Protein AF-A0A2N3CIZ1-F1 (afdb_monomer)

Radius of gyration: 14.62 Å; Cα contacts (8 Å, |Δi|>4): 129; chains: 1; bounding box: 39×27×37 Å

Structure (mmCIF, N/CA/C/O backbone):
data_AF-A0A2N3CIZ1-F1
#
_entry.id   AF-A0A2N3CIZ1-F1
#
loop_
_atom_site.group_PDB
_atom_site.id
_atom_site.type_symbol
_atom_site.label_atom_id
_atom_site.label_alt_id
_atom_site.label_comp_id
_atom_site.label_asym_id
_atom_site.label_entity_id
_atom_site.label_seq_id
_atom_site.pdbx_PDB_ins_code
_atom_site.Cartn_x
_atom_site.Cartn_y
_atom_site.Cartn_z
_atom_site.occupancy
_atom_site.B_iso_or_equiv
_atom_site.auth_seq_id
_atom_site.auth_comp_id
_atom_site.auth_asym_id
_atom_site.auth_atom_id
_atom_site.pdbx_PDB_model_num
ATOM 1 N N . MET A 1 1 ? 20.074 -7.622 -25.909 1.00 39.66 1 MET A N 1
ATOM 2 C CA . MET A 1 1 ? 20.316 -7.238 -24.504 1.00 39.66 1 MET A CA 1
ATOM 3 C C . MET A 1 1 ? 19.780 -5.828 -24.346 1.00 39.66 1 MET A C 1
ATOM 5 O O . MET A 1 1 ? 20.371 -4.921 -24.916 1.00 39.66 1 MET A O 1
ATOM 9 N N . ASN A 1 2 ? 18.620 -5.658 -23.712 1.00 44.78 2 ASN A N 1
ATOM 10 C CA . ASN A 1 2 ? 18.063 -4.326 -23.471 1.00 44.78 2 ASN A CA 1
ATOM 11 C C . ASN A 1 2 ? 18.800 -3.725 -22.266 1.00 44.78 2 ASN A C 1
ATOM 13 O O . ASN A 1 2 ? 18.952 -4.405 -21.254 1.00 44.78 2 ASN A O 1
ATOM 17 N N . GLY A 1 3 ? 19.341 -2.511 -22.418 1.00 47.66 3 GLY A N 1
ATOM 18 C CA . GLY A 1 3 ? 20.001 -1.772 -21.333 1.00 47.66 3 GLY A CA 1
ATOM 19 C C . GLY A 1 3 ? 19.027 -1.424 -20.198 1.00 47.66 3 GLY A C 1
ATOM 20 O O . GLY A 1 3 ? 17.836 -1.709 -20.331 1.00 47.66 3 GLY A O 1
ATOM 21 N N . PRO A 1 4 ? 19.498 -0.820 -19.090 1.00 53.72 4 PRO A N 1
ATOM 22 C CA . PRO A 1 4 ? 18.628 -0.496 -17.962 1.00 53.72 4 PRO A CA 1
ATOM 23 C C . PRO A 1 4 ? 17.479 0.397 -18.446 1.00 53.72 4 PRO A C 1
ATOM 25 O O . PRO A 1 4 ? 17.714 1.492 -18.961 1.00 53.72 4 PRO A O 1
ATOM 28 N N . SER A 1 5 ? 16.246 -0.103 -18.336 1.00 59.69 5 SER A N 1
ATOM 29 C CA . SER A 1 5 ? 15.046 0.672 -18.644 1.00 59.69 5 SER A CA 1
ATOM 30 C C . SER A 1 5 ? 14.991 1.856 -17.685 1.00 59.69 5 SER A C 1
ATOM 32 O O . SER A 1 5 ? 15.023 1.687 -16.470 1.00 59.69 5 SER A O 1
ATOM 34 N N . THR A 1 6 ? 14.967 3.070 -18.224 1.00 71.62 6 THR A N 1
ATOM 35 C CA . THR A 1 6 ? 14.807 4.306 -17.444 1.00 71.62 6 THR A CA 1
ATOM 36 C C . THR A 1 6 ? 13.343 4.612 -17.134 1.00 71.62 6 THR A C 1
ATOM 38 O O . THR A 1 6 ? 13.062 5.532 -16.363 1.00 71.62 6 THR A O 1
ATOM 41 N N . ALA A 1 7 ? 12.416 3.875 -17.751 1.00 83.00 7 ALA A N 1
ATOM 42 C CA . ALA A 1 7 ? 10.991 4.006 -17.514 1.00 83.00 7 ALA A CA 1
ATOM 43 C C . ALA A 1 7 ? 10.594 3.196 -16.268 1.00 83.00 7 ALA A C 1
ATOM 45 O O . ALA A 1 7 ? 11.071 2.070 -16.124 1.00 83.00 7 ALA A O 1
ATOM 46 N N . PRO A 1 8 ? 9.748 3.752 -15.383 1.00 88.50 8 PRO A N 1
ATOM 47 C CA . PRO A 1 8 ? 9.205 3.006 -14.255 1.00 88.50 8 PRO A CA 1
ATOM 48 C C . PRO A 1 8 ? 8.335 1.839 -14.738 1.00 88.50 8 PRO A C 1
ATOM 50 O O . PRO A 1 8 ? 7.609 1.966 -15.728 1.00 88.50 8 PRO A O 1
ATOM 53 N N . ASP A 1 9 ? 8.386 0.736 -13.998 1.00 94.94 9 ASP A N 1
ATOM 54 C CA . ASP A 1 9 ? 7.479 -0.399 -14.139 1.00 94.94 9 ASP A CA 1
ATOM 55 C C . ASP A 1 9 ? 6.245 -0.202 -13.252 1.00 94.94 9 ASP A C 1
ATOM 57 O O . ASP A 1 9 ? 6.224 0.647 -12.361 1.00 94.94 9 ASP A O 1
ATOM 61 N N . VAL A 1 10 ? 5.191 -0.980 -13.501 1.00 96.88 10 VAL A N 1
ATOM 62 C CA . VAL A 1 10 ? 3.971 -0.966 -12.681 1.00 96.88 10 VAL A CA 1
ATOM 63 C C . VAL A 1 10 ? 3.978 -2.186 -11.778 1.00 96.88 10 VAL A C 1
ATOM 65 O O . VAL A 1 10 ? 3.832 -3.302 -12.271 1.00 96.88 10 VAL A O 1
ATOM 68 N N . TYR A 1 11 ? 4.114 -1.968 -10.477 1.00 97.12 11 TYR A N 1
ATOM 69 C CA . TYR A 1 11 ? 4.080 -2.996 -9.444 1.00 97.12 11 TYR A CA 1
ATOM 70 C C . TYR A 1 11 ? 2.657 -3.229 -8.955 1.00 97.12 11 TYR A C 1
ATOM 72 O O . TYR A 1 11 ? 1.868 -2.287 -8.842 1.00 97.12 11 TYR A O 1
ATOM 80 N N . VAL A 1 12 ? 2.338 -4.485 -8.658 1.00 97.00 12 VAL A N 1
ATOM 81 C CA .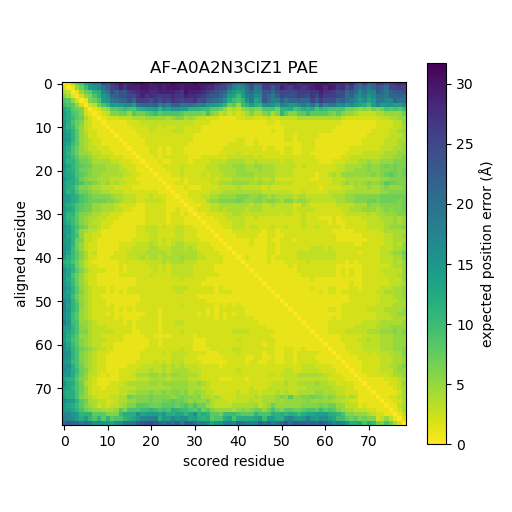 VAL A 1 12 ? 1.061 -4.890 -8.073 1.00 97.00 12 VAL A CA 1
ATOM 82 C C . VAL A 1 12 ? 1.276 -5.120 -6.585 1.00 97.00 12 VAL A C 1
ATOM 84 O O . VAL A 1 12 ? 2.027 -6.008 -6.192 1.00 97.00 12 VAL A O 1
ATOM 87 N N . LEU A 1 13 ? 0.639 -4.296 -5.758 1.00 98.19 13 LEU A N 1
ATOM 88 C CA . LEU A 1 13 ? 0.814 -4.291 -4.310 1.00 98.19 13 LEU A CA 1
ATOM 89 C C . LEU A 1 13 ? -0.513 -4.598 -3.623 1.00 98.19 13 LEU A C 1
ATOM 91 O O . LEU A 1 13 ? -1.495 -3.886 -3.832 1.00 98.19 13 LEU A O 1
ATOM 95 N N . LEU A 1 14 ? -0.549 -5.619 -2.775 1.00 98.12 14 LEU A N 1
ATOM 96 C CA . LEU A 1 14 ? -1.659 -5.845 -1.861 1.00 98.12 14 LEU A CA 1
ATOM 97 C C . LEU A 1 14 ? -1.393 -5.071 -0.570 1.00 98.12 14 LEU A C 1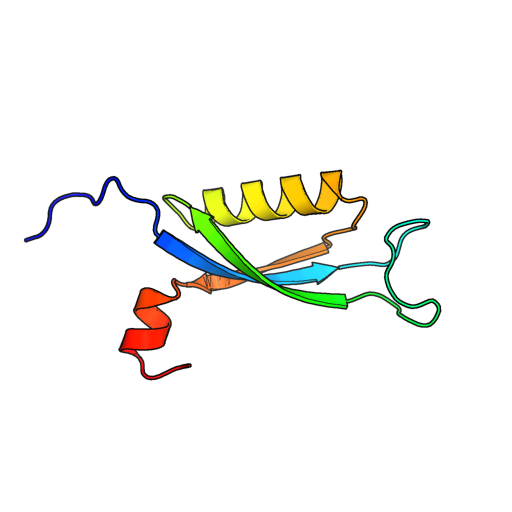
ATOM 99 O O . LEU A 1 14 ? -0.486 -5.384 0.194 1.00 98.12 14 LEU A O 1
ATOM 103 N N . VAL A 1 15 ? -2.195 -4.042 -0.324 1.00 98.50 15 VAL A N 1
ATOM 104 C CA . VAL A 1 15 ? -2.092 -3.195 0.860 1.00 98.50 15 VAL A CA 1
ATOM 105 C C . VAL A 1 15 ? -3.201 -3.543 1.839 1.00 98.50 15 VAL A C 1
ATOM 107 O O . VAL A 1 15 ? -4.388 -3.400 1.537 1.00 98.50 15 VAL A O 1
ATOM 110 N N . THR A 1 16 ? -2.816 -3.930 3.049 1.00 98.50 16 THR A N 1
ATOM 111 C CA . THR A 1 16 ? -3.751 -4.094 4.162 1.00 98.50 16 THR A CA 1
ATOM 112 C C . THR A 1 16 ? -3.906 -2.768 4.897 1.00 98.50 16 THR A C 1
ATOM 114 O O . THR A 1 16 ? -2.930 -2.173 5.354 1.00 98.50 16 THR A O 1
ATOM 117 N N . LEU A 1 17 ? -5.145 -2.305 5.040 1.00 98.31 17 LEU A N 1
ATOM 118 C CA . LEU A 1 17 ? -5.517 -1.092 5.758 1.00 98.31 17 LEU A CA 1
ATOM 119 C C . LEU A 1 17 ? -6.196 -1.419 7.089 1.00 98.31 17 LEU A C 1
ATOM 121 O O . LEU A 1 17 ? -7.097 -2.255 7.154 1.00 98.31 17 LEU A O 1
ATOM 125 N N . GLY A 1 18 ? -5.828 -0.688 8.136 1.00 97.75 18 GLY A N 1
ATOM 126 C CA . GLY A 1 18 ? -6.544 -0.647 9.408 1.00 97.75 18 GLY A CA 1
ATOM 127 C C . GLY A 1 18 ? -7.670 0.388 9.407 1.00 97.75 18 GLY A C 1
ATOM 128 O O . GLY A 1 18 ? -7.744 1.241 8.521 1.00 97.75 18 GLY A O 1
ATOM 129 N N . ARG A 1 19 ? -8.538 0.351 10.428 1.00 97.50 19 ARG A N 1
ATOM 130 C CA . ARG A 1 19 ? -9.477 1.458 10.695 1.00 97.50 19 ARG A CA 1
ATOM 131 C C . ARG A 1 19 ? -8.824 2.580 11.466 1.00 97.50 19 ARG A C 1
ATOM 133 O O . ARG A 1 19 ? -8.067 2.353 12.408 1.00 97.50 19 ARG A O 1
ATOM 140 N N . ARG A 1 20 ? -9.246 3.792 11.140 1.00 95.12 20 ARG A N 1
ATOM 141 C CA . ARG A 1 20 ? -9.025 5.004 11.914 1.00 95.12 20 ARG A CA 1
ATOM 142 C C . ARG A 1 20 ? -10.190 5.981 11.716 1.00 95.12 20 ARG A C 1
ATOM 144 O O . ARG A 1 20 ? -10.928 5.891 10.741 1.00 95.12 20 ARG A O 1
ATOM 151 N N . PRO A 1 21 ? -10.378 6.952 12.619 1.00 95.00 21 PRO A N 1
ATOM 152 C CA . PRO A 1 21 ? -11.363 8.004 12.399 1.00 95.00 21 PRO A CA 1
ATOM 153 C C . PRO A 1 21 ? -11.085 8.778 11.101 1.00 95.00 21 PRO A C 1
ATOM 155 O O . PRO A 1 21 ? -9.957 9.223 10.881 1.00 95.00 21 PRO A O 1
ATOM 158 N N . GLY A 1 22 ? -12.123 8.961 10.279 1.00 93.75 22 GLY A N 1
ATOM 159 C CA . GLY A 1 22 ? -12.090 9.836 9.100 1.00 93.75 22 GLY A CA 1
ATOM 160 C C . GLY A 1 22 ? -11.402 9.281 7.846 1.00 93.75 22 GLY A C 1
ATOM 161 O O . GLY A 1 22 ? -11.132 10.045 6.931 1.00 93.75 22 GLY A O 1
ATOM 162 N N . ASP A 1 23 ? -11.132 7.983 7.777 1.00 95.56 23 ASP A N 1
ATOM 163 C CA . ASP A 1 23 ? -10.495 7.319 6.622 1.00 95.56 23 ASP A CA 1
ATOM 164 C C . ASP A 1 23 ? -11.475 6.872 5.513 1.00 95.56 23 ASP A C 1
ATOM 166 O O . ASP A 1 23 ? -11.074 6.259 4.529 1.00 95.56 23 ASP A O 1
ATOM 170 N N . GLY A 1 24 ? -12.773 7.130 5.673 1.00 95.12 24 GLY A N 1
ATOM 171 C CA . GLY A 1 24 ? -13.774 6.930 4.625 1.00 95.12 24 GLY A CA 1
ATOM 172 C C . GLY A 1 24 ? -14.131 5.482 4.260 1.00 95.12 24 GLY A C 1
ATOM 173 O O . GLY A 1 24 ? -14.930 5.308 3.342 1.00 95.12 24 GLY A O 1
ATOM 174 N N . LEU A 1 25 ? -13.618 4.443 4.942 1.00 96.38 25 LEU A N 1
ATOM 175 C CA . LEU A 1 25 ? -14.141 3.080 4.710 1.00 96.38 25 LEU A CA 1
ATOM 176 C C . LEU A 1 25 ? -15.540 2.914 5.350 1.00 96.38 25 LEU A C 1
ATOM 178 O O . LEU A 1 25 ? -15.899 3.684 6.249 1.00 96.38 25 LEU A O 1
ATOM 182 N N . PRO A 1 26 ? -16.337 1.912 4.917 1.00 95.88 26 PRO A N 1
ATOM 183 C CA . PRO A 1 26 ? -17.682 1.673 5.442 1.00 95.88 26 PRO A CA 1
ATOM 184 C C . PRO A 1 26 ? -17.719 1.562 6.972 1.00 95.88 26 PRO A C 1
ATOM 186 O O . PRO A 1 26 ? -16.800 1.015 7.578 1.00 95.88 26 PRO A O 1
ATOM 189 N N . GLU A 1 27 ? -18.807 2.029 7.596 1.00 94.00 27 GLU A N 1
ATOM 190 C CA . GLU A 1 27 ? -18.913 2.142 9.064 1.00 94.00 27 GLU A CA 1
ATOM 191 C C . GLU A 1 27 ? -18.630 0.834 9.812 1.00 94.00 27 GLU A C 1
ATOM 193 O O . GLU A 1 27 ? -18.002 0.842 10.867 1.00 94.00 27 GLU A O 1
ATOM 198 N N . VAL A 1 28 ? -19.064 -0.296 9.254 1.00 95.44 28 VAL A N 1
ATOM 199 C CA . VAL A 1 28 ? -18.919 -1.625 9.868 1.00 95.44 28 VAL A CA 1
ATOM 200 C C . VAL A 1 28 ? -17.605 -2.326 9.510 1.00 95.44 28 VAL A C 1
ATOM 202 O O . VAL A 1 28 ? -17.366 -3.446 9.958 1.00 95.44 28 VAL A O 1
ATOM 205 N N . ALA A 1 29 ? -16.759 -1.710 8.683 1.00 96.94 29 ALA A N 1
ATOM 206 C CA . ALA A 1 29 ? -15.496 -2.308 8.280 1.00 96.94 29 ALA A CA 1
ATOM 207 C C . ALA A 1 29 ? -14.488 -2.272 9.439 1.00 96.94 29 ALA A C 1
ATOM 209 O O . ALA A 1 29 ? -14.359 -1.264 10.131 1.00 96.94 29 ALA A O 1
ATOM 210 N N . SER A 1 30 ? -13.720 -3.351 9.608 1.00 95.94 30 SER A N 1
ATOM 211 C CA . SER A 1 30 ? -12.564 -3.425 10.520 1.00 95.94 30 SER A CA 1
ATOM 212 C C . SER A 1 30 ? -11.232 -3.097 9.834 1.00 95.94 30 SER A C 1
ATOM 214 O O . SER A 1 30 ? -10.185 -3.080 10.478 1.00 95.94 30 SER A O 1
ATOM 216 N N . GLY A 1 31 ? -11.271 -2.798 8.539 1.00 96.75 31 GLY A N 1
ATOM 217 C CA . GLY A 1 31 ? -10.127 -2.479 7.700 1.00 96.75 31 GLY A CA 1
ATOM 218 C C . GLY A 1 31 ? -10.505 -2.646 6.234 1.00 96.75 31 GLY A C 1
ATOM 219 O O . GLY A 1 31 ? -11.689 -2.740 5.904 1.00 96.75 31 GLY A O 1
ATOM 220 N N . ALA A 1 32 ? -9.506 -2.717 5.366 1.00 97.69 32 ALA A N 1
ATOM 221 C CA . ALA A 1 32 ? -9.682 -3.121 3.976 1.00 97.69 32 ALA A CA 1
ATOM 222 C C . ALA A 1 32 ? -8.426 -3.822 3.463 1.00 97.69 32 ALA A C 1
ATOM 224 O O . ALA A 1 32 ? -7.335 -3.610 3.981 1.00 97.69 32 ALA A O 1
ATOM 225 N N . ALA A 1 33 ? -8.590 -4.619 2.416 1.00 97.56 33 ALA A N 1
ATOM 226 C CA . ALA A 1 33 ? -7.498 -5.011 1.543 1.00 97.56 33 ALA A CA 1
ATOM 227 C C . ALA A 1 33 ? -7.656 -4.230 0.234 1.00 97.56 33 ALA A C 1
ATOM 229 O O . ALA A 1 33 ? -8.759 -4.161 -0.312 1.00 97.56 33 ALA A O 1
ATOM 230 N N . MET A 1 34 ? -6.579 -3.614 -0.245 1.00 96.38 34 MET A N 1
ATOM 231 C CA . MET A 1 34 ? -6.553 -2.857 -1.492 1.00 96.38 34 MET A CA 1
ATOM 232 C C . MET A 1 34 ? -5.479 -3.413 -2.410 1.00 96.38 34 MET A C 1
ATOM 234 O O . MET A 1 34 ? -4.325 -3.516 -2.014 1.00 96.38 34 MET A O 1
ATOM 238 N N . LEU A 1 35 ? -5.851 -3.723 -3.648 1.00 96.94 35 LEU A N 1
ATOM 239 C CA . LEU A 1 35 ? -4.884 -4.019 -4.695 1.00 96.94 35 LEU A CA 1
ATOM 240 C C . LEU A 1 35 ? -4.507 -2.706 -5.392 1.00 96.94 35 LEU A C 1
ATOM 242 O O . LEU A 1 35 ? -5.360 -2.036 -5.977 1.00 96.94 35 LEU A O 1
ATOM 246 N N . CYS A 1 36 ? -3.240 -2.323 -5.298 1.00 97.06 36 CYS A N 1
ATOM 247 C CA . CYS A 1 36 ? -2.695 -1.080 -5.824 1.00 97.06 36 CYS A CA 1
ATOM 248 C C . CYS A 1 36 ? -1.736 -1.369 -6.980 1.00 97.06 36 CYS A C 1
ATOM 250 O O . CYS A 1 36 ? -0.737 -2.061 -6.808 1.00 97.06 36 CYS A O 1
ATOM 252 N N . TYR A 1 37 ? -2.013 -0.778 -8.140 1.00 96.62 37 TYR A N 1
ATOM 253 C CA . TYR A 1 37 ? -1.094 -0.749 -9.274 1.00 96.62 37 TYR A CA 1
ATOM 254 C C . TYR A 1 37 ? -0.283 0.541 -9.206 1.00 96.62 37 TYR A C 1
ATOM 256 O O . TYR A 1 37 ? -0.831 1.623 -9.427 1.00 96.62 37 TYR A O 1
ATOM 264 N N . THR A 1 38 ? 1.003 0.438 -8.882 1.00 97.12 38 THR A N 1
ATOM 265 C CA . THR A 1 38 ? 1.839 1.605 -8.575 1.00 97.12 38 THR A CA 1
ATOM 266 C C . THR A 1 38 ? 3.067 1.641 -9.466 1.00 97.12 38 THR A C 1
ATOM 268 O O . THR A 1 38 ? 3.803 0.664 -9.563 1.00 97.12 38 THR A O 1
ATOM 271 N N . ALA A 1 39 ? 3.297 2.780 -10.115 1.00 96.50 39 ALA A N 1
ATOM 272 C CA . ALA A 1 39 ? 4.509 2.991 -10.892 1.00 96.50 39 ALA A CA 1
ATOM 273 C C . ALA A 1 39 ? 5.722 3.192 -9.964 1.00 96.50 39 ALA A C 1
ATOM 275 O O . ALA A 1 39 ? 5.641 3.963 -9.010 1.00 96.50 39 ALA A O 1
ATOM 276 N N . GLY A 1 40 ? 6.846 2.546 -10.266 1.00 95.75 40 GLY A N 1
ATOM 277 C CA . GLY A 1 40 ? 8.113 2.715 -9.550 1.00 95.75 40 GLY A CA 1
ATOM 278 C C . GLY A 1 40 ? 9.290 2.210 -10.379 1.00 95.75 40 GLY A C 1
ATOM 279 O O . GLY A 1 40 ? 9.113 1.400 -11.287 1.00 95.75 40 GLY A O 1
ATOM 280 N N . ARG A 1 41 ? 10.506 2.695 -10.118 1.00 95.25 41 ARG A N 1
ATOM 281 C CA . ARG A 1 41 ? 11.723 2.148 -10.748 1.00 95.25 41 ARG A CA 1
ATOM 282 C C . ARG A 1 41 ? 12.129 0.821 -10.125 1.00 95.25 41 ARG A C 1
ATOM 284 O O . ARG A 1 41 ? 12.709 -0.021 -10.799 1.00 95.25 41 ARG A O 1
ATOM 291 N N . ASP A 1 42 ? 11.820 0.655 -8.848 1.00 95.50 42 ASP A N 1
ATOM 292 C CA . ASP A 1 42 ? 11.947 -0.585 -8.102 1.00 95.50 42 ASP A CA 1
ATOM 293 C C . ASP A 1 42 ? 10.737 -0.768 -7.173 1.00 95.50 42 ASP A C 1
ATOM 295 O O . ASP A 1 42 ? 9.992 0.178 -6.893 1.00 95.50 42 ASP A O 1
ATOM 299 N N . GLU A 1 43 ? 10.518 -1.999 -6.711 1.00 95.94 43 GLU A N 1
ATOM 300 C CA . GLU A 1 43 ? 9.411 -2.314 -5.803 1.00 95.94 43 GLU A CA 1
ATOM 301 C C . GLU A 1 43 ? 9.464 -1.485 -4.504 1.00 95.94 43 GLU A C 1
ATOM 303 O O . GLU A 1 43 ? 8.435 -0.927 -4.118 1.00 95.94 43 GLU A O 1
ATOM 308 N N . PRO A 1 44 ? 10.627 -1.299 -3.839 1.00 97.56 44 PRO A N 1
ATOM 309 C CA . PRO A 1 44 ? 10.705 -0.442 -2.659 1.00 97.56 44 PRO A CA 1
ATOM 310 C C . PRO A 1 44 ? 10.256 1.006 -2.894 1.00 97.56 44 PRO A C 1
ATOM 312 O O . PRO A 1 44 ? 9.682 1.613 -1.989 1.00 97.56 44 PRO A O 1
ATOM 315 N N . G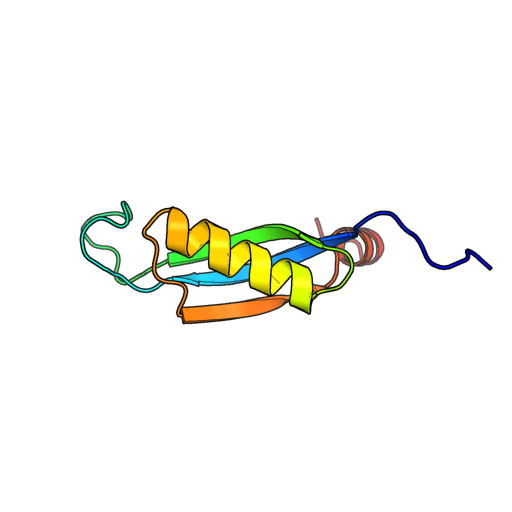LU A 1 45 ? 10.541 1.594 -4.059 1.00 97.12 45 GLU A N 1
ATOM 316 C CA . GLU A 1 45 ? 10.028 2.912 -4.447 1.00 97.12 45 GLU A CA 1
ATOM 317 C C . GLU A 1 45 ? 8.511 2.892 -4.574 1.00 97.12 45 GLU A C 1
ATOM 319 O O . GLU A 1 45 ? 7.855 3.702 -3.919 1.00 97.12 45 GLU A O 1
ATOM 324 N N . ALA A 1 46 ? 7.956 1.934 -5.320 1.00 97.75 46 ALA A N 1
ATOM 325 C CA . ALA A 1 46 ? 6.511 1.790 -5.459 1.00 97.75 46 ALA A CA 1
ATOM 326 C C . ALA A 1 46 ? 5.828 1.672 -4.084 1.00 97.75 46 ALA A C 1
ATOM 328 O O . ALA A 1 46 ? 4.889 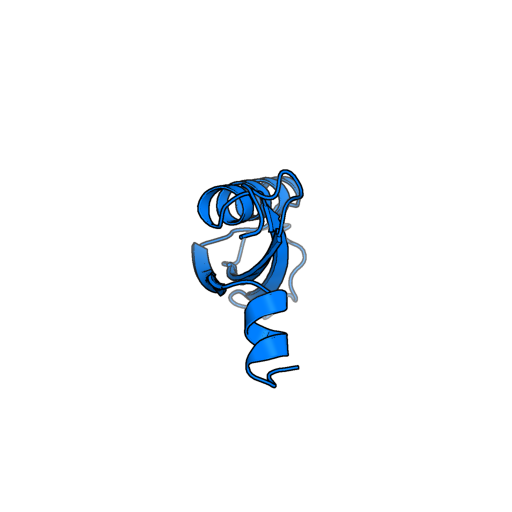2.409 -3.801 1.00 97.75 46 ALA A O 1
ATOM 329 N N . VAL A 1 47 ? 6.358 0.838 -3.182 1.00 98.19 47 VAL A N 1
ATOM 330 C CA . VAL A 1 47 ? 5.846 0.683 -1.810 1.00 98.19 47 VAL A CA 1
ATOM 331 C C . VAL A 1 47 ? 5.885 2.002 -1.032 1.00 98.19 47 VAL A C 1
ATOM 333 O O . VAL A 1 47 ? 4.895 2.366 -0.392 1.00 98.19 47 VAL A O 1
ATOM 336 N N . ARG A 1 48 ? 7.007 2.736 -1.070 1.00 98.00 48 ARG A N 1
ATOM 337 C CA . ARG A 1 48 ? 7.134 4.023 -0.360 1.00 98.00 48 ARG A CA 1
ATOM 338 C C . ARG A 1 48 ? 6.117 5.043 -0.859 1.00 98.00 48 ARG A C 1
ATOM 340 O O . ARG A 1 48 ? 5.454 5.668 -0.030 1.00 98.00 48 ARG A O 1
ATOM 347 N N . GLU A 1 49 ? 5.976 5.180 -2.174 1.00 97.94 49 GLU A N 1
ATOM 348 C CA . GLU A 1 49 ? 5.038 6.124 -2.787 1.00 97.94 49 GLU A CA 1
ATOM 349 C C . GLU A 1 49 ? 3.582 5.738 -2.489 1.00 97.94 49 GLU A C 1
ATOM 351 O O . GLU A 1 49 ? 2.792 6.588 -2.074 1.00 97.94 49 GLU A O 1
ATOM 356 N N . THR A 1 50 ? 3.226 4.448 -2.574 1.00 98.38 50 THR A N 1
ATOM 357 C CA . THR A 1 50 ? 1.892 3.964 -2.182 1.00 98.38 50 THR A CA 1
ATOM 358 C C . THR A 1 50 ? 1.582 4.307 -0.728 1.00 98.38 50 THR A C 1
ATOM 360 O O . THR A 1 50 ? 0.527 4.867 -0.430 1.00 98.38 50 THR A O 1
ATOM 363 N N . VAL A 1 51 ? 2.499 4.013 0.199 1.00 98.25 51 VAL A N 1
ATOM 364 C CA . VAL A 1 51 ? 2.297 4.304 1.625 1.00 98.25 51 VAL A CA 1
ATOM 365 C C . VAL A 1 51 ? 2.163 5.808 1.867 1.00 98.25 51 VAL A C 1
ATOM 367 O O . VAL A 1 51 ? 1.319 6.212 2.670 1.00 98.25 51 VAL A O 1
ATOM 370 N N . ALA A 1 52 ? 2.961 6.637 1.189 1.00 98.25 52 ALA A N 1
ATOM 371 C CA . ALA A 1 52 ? 2.891 8.090 1.310 1.00 98.25 52 ALA A CA 1
ATOM 372 C C . ALA A 1 52 ? 1.522 8.629 0.867 1.00 98.25 52 ALA A C 1
ATOM 374 O O . ALA A 1 52 ? 0.854 9.304 1.654 1.00 98.25 52 ALA A O 1
ATOM 375 N N . VAL A 1 53 ? 1.059 8.247 -0.328 1.00 97.62 53 VAL A N 1
ATOM 376 C CA . VAL A 1 53 ? -0.235 8.679 -0.882 1.00 97.62 53 VAL A CA 1
ATOM 377 C C . VAL A 1 53 ? -1.405 8.226 -0.005 1.00 97.62 53 VAL A C 1
ATOM 379 O O . VAL A 1 53 ? -2.297 9.016 0.298 1.00 97.62 53 VAL A O 1
ATOM 382 N N . LEU A 1 54 ? -1.406 6.974 0.465 1.00 97.56 54 LEU A N 1
ATOM 383 C CA . LEU A 1 54 ? -2.480 6.470 1.328 1.00 97.56 54 LEU A CA 1
ATOM 384 C C . LEU A 1 54 ? -2.529 7.211 2.672 1.00 97.56 54 LEU A C 1
ATOM 386 O O . LEU A 1 54 ? -3.611 7.495 3.187 1.00 97.56 54 LEU A O 1
ATOM 390 N N . ARG A 1 55 ? -1.370 7.557 3.245 1.00 96.56 55 ARG A N 1
ATOM 391 C CA . ARG A 1 55 ? -1.305 8.351 4.481 1.00 96.56 55 ARG A CA 1
ATOM 392 C C . ARG A 1 55 ? -1.810 9.774 4.271 1.00 96.56 55 ARG A C 1
ATOM 394 O O . ARG A 1 55 ? -2.529 10.271 5.136 1.00 96.56 55 ARG A O 1
ATOM 401 N N . GLU A 1 56 ? -1.463 10.402 3.150 1.00 97.75 56 GLU A N 1
ATOM 402 C CA . GLU A 1 56 ? -1.974 11.723 2.768 1.00 97.75 56 GLU A CA 1
ATOM 403 C C . GLU A 1 56 ? -3.498 11.702 2.585 1.00 97.75 56 GLU A C 1
ATOM 405 O O . GLU A 1 56 ? -4.192 12.593 3.070 1.00 97.75 56 GLU A O 1
ATOM 410 N N . ALA A 1 57 ? -4.036 10.622 2.012 1.00 96.81 57 ALA A N 1
ATOM 411 C CA . ALA A 1 57 ? -5.473 10.379 1.891 1.00 96.81 57 ALA A CA 1
ATOM 412 C C . ALA A 1 57 ? -6.176 10.061 3.229 1.00 96.81 57 ALA A C 1
ATOM 414 O O . ALA A 1 57 ? -7.378 9.804 3.253 1.00 96.81 57 ALA A O 1
ATOM 415 N N . GLY A 1 58 ? -5.453 10.056 4.353 1.00 96.75 58 GLY A N 1
ATOM 416 C CA . GLY A 1 58 ? -6.023 9.798 5.672 1.00 96.75 58 GLY A CA 1
ATOM 417 C C . GLY A 1 58 ? -6.273 8.321 5.977 1.00 96.75 58 GLY A C 1
ATOM 418 O O . GLY A 1 58 ? -6.892 8.027 6.996 1.00 96.75 58 GLY A O 1
ATOM 419 N N . LEU A 1 59 ? -5.764 7.391 5.165 1.00 97.75 59 LEU A N 1
ATOM 420 C CA . LEU A 1 59 ? -5.863 5.946 5.391 1.00 97.75 59 LEU A CA 1
ATOM 421 C C . LEU A 1 59 ? -4.776 5.453 6.368 1.00 97.75 59 LEU A C 1
ATOM 423 O O . LEU A 1 59 ? -3.854 6.184 6.749 1.00 97.75 59 LEU A O 1
ATOM 427 N N . ALA A 1 60 ? -4.907 4.204 6.823 1.00 97.81 60 ALA A N 1
ATOM 428 C CA . ALA A 1 60 ? -3.974 3.555 7.747 1.00 97.81 60 ALA A CA 1
ATOM 429 C C . ALA A 1 60 ? -3.369 2.279 7.137 1.00 97.81 60 ALA A C 1
ATOM 431 O O . ALA A 1 60 ? -3.838 1.191 7.462 1.00 97.81 60 ALA A O 1
ATOM 432 N N . PRO A 1 61 ? -2.340 2.371 6.274 1.00 97.94 61 PRO A N 1
ATOM 433 C CA . PRO A 1 61 ? -1.633 1.184 5.797 1.00 97.94 61 PRO A CA 1
ATOM 434 C C . PRO A 1 61 ? -0.929 0.469 6.959 1.00 97.94 61 PRO A C 1
ATOM 436 O O . PRO A 1 61 ? -0.183 1.098 7.717 1.00 97.94 61 PRO A O 1
ATOM 439 N N . LEU A 1 62 ? -1.207 -0.829 7.098 1.00 97.94 62 LEU A N 1
ATOM 440 C CA . LEU A 1 62 ? -0.648 -1.732 8.107 1.00 97.94 62 LEU A CA 1
ATOM 441 C C . LEU A 1 62 ? 0.465 -2.597 7.526 1.00 97.94 62 LEU A C 1
ATOM 443 O O . LEU A 1 62 ? 1.522 -2.705 8.139 1.00 97.94 62 LEU A O 1
ATOM 447 N N . ASP A 1 63 ? 0.210 -3.186 6.359 1.00 98.12 63 ASP A N 1
ATOM 448 C CA . ASP A 1 63 ? 1.128 -4.094 5.681 1.00 98.12 63 ASP A CA 1
ATOM 449 C C . ASP A 1 63 ? 1.018 -3.947 4.161 1.00 98.12 63 ASP A C 1
ATOM 451 O O . ASP A 1 63 ? -0.034 -3.541 3.652 1.00 98.12 63 ASP A O 1
ATOM 455 N N . VAL A 1 64 ? 2.111 -4.237 3.456 1.00 98.31 64 VAL A N 1
ATOM 456 C CA . VAL A 1 64 ? 2.204 -4.154 1.995 1.00 98.31 64 VAL A CA 1
ATOM 457 C C . VAL A 1 64 ? 2.926 -5.387 1.471 1.00 98.31 64 VAL A C 1
ATOM 459 O O . VAL A 1 64 ? 4.114 -5.569 1.732 1.00 98.31 64 VAL A O 1
ATOM 462 N N . GLU A 1 65 ? 2.222 -6.188 0.682 1.00 98.19 65 GLU A N 1
ATOM 463 C CA . GLU A 1 65 ? 2.769 -7.351 -0.011 1.00 98.19 65 GLU A CA 1
ATOM 464 C C . GLU A 1 65 ? 2.959 -7.031 -1.501 1.00 98.19 65 GLU A C 1
ATOM 466 O O . GLU A 1 65 ? 2.060 -6.492 -2.151 1.00 98.19 65 GLU A O 1
ATOM 471 N N . GLY A 1 66 ? 4.135 -7.346 -2.046 1.00 96.62 66 GLY A N 1
ATOM 472 C CA . GLY A 1 66 ? 4.445 -7.196 -3.469 1.00 96.62 66 GLY A CA 1
ATOM 473 C C . GLY A 1 66 ? 4.153 -8.470 -4.260 1.00 96.62 66 GLY A C 1
ATOM 474 O O . GLY A 1 66 ? 4.526 -9.567 -3.843 1.00 96.62 66 GLY A O 1
ATOM 475 N N . HIS A 1 67 ? 3.512 -8.326 -5.420 1.00 95.31 67 HIS A N 1
ATOM 476 C CA . HIS A 1 67 ? 3.235 -9.415 -6.365 1.00 95.31 67 HIS A CA 1
ATOM 477 C C . HIS A 1 67 ? 4.059 -9.304 -7.660 1.00 95.31 67 HIS A C 1
ATOM 479 O O . HIS A 1 67 ? 3.711 -9.913 -8.671 1.00 95.31 67 HIS A O 1
ATOM 485 N N . GLY A 1 68 ? 5.151 -8.534 -7.640 1.00 94.19 68 GLY A N 1
ATOM 486 C CA . GLY A 1 68 ? 5.946 -8.235 -8.828 1.00 94.19 68 GLY A CA 1
ATOM 487 C C . GLY A 1 68 ? 5.276 -7.205 -9.737 1.00 94.19 68 GLY A C 1
ATOM 488 O O . GLY A 1 68 ? 4.426 -6.412 -9.314 1.00 94.19 68 GLY A O 1
ATOM 489 N N . THR A 1 69 ? 5.686 -7.180 -11.002 1.00 95.88 69 THR A N 1
ATOM 490 C CA . THR A 1 69 ? 5.193 -6.209 -11.980 1.00 95.88 69 THR A CA 1
ATOM 491 C C . THR A 1 69 ? 3.983 -6.731 -12.753 1.00 95.88 69 THR A C 1
ATOM 493 O O . THR A 1 69 ? 3.865 -7.909 -13.084 1.00 95.88 69 THR A O 1
ATOM 496 N N . ALA A 1 70 ? 3.100 -5.824 -13.166 1.00 93.50 70 ALA A N 1
ATOM 497 C CA . ALA A 1 70 ? 1.980 -6.147 -14.045 1.00 93.50 70 ALA A CA 1
ATOM 498 C C . ALA A 1 70 ? 2.446 -6.712 -15.405 1.00 93.50 70 ALA A C 1
ATOM 500 O O . ALA A 1 70 ? 1.683 -7.389 -16.091 1.00 93.50 70 ALA A O 1
ATOM 501 N N . ALA A 1 71 ? 3.684 -6.413 -15.823 1.00 91.75 71 ALA A N 1
ATOM 502 C CA . ALA A 1 71 ? 4.294 -6.996 -17.015 1.00 91.75 71 ALA A CA 1
ATOM 503 C C . ALA A 1 71 ? 4.642 -8.474 -16.824 1.00 91.75 71 ALA A C 1
ATOM 505 O O . ALA A 1 71 ? 4.306 -9.272 -17.696 1.00 91.75 71 ALA A O 1
ATOM 506 N N . GLU A 1 72 ? 5.248 -8.827 -15.691 1.00 91.00 72 GLU A N 1
ATOM 507 C CA . GLU A 1 72 ? 5.534 -10.217 -15.320 1.00 91.00 72 GLU A CA 1
ATOM 508 C C . GLU A 1 72 ? 4.237 -11.019 -15.170 1.00 91.00 72 GLU A C 1
ATOM 510 O O . GLU A 1 72 ? 4.097 -12.057 -15.808 1.00 91.00 72 GLU A O 1
ATOM 515 N N . MET A 1 73 ? 3.229 -10.487 -14.467 1.00 88.19 73 MET A N 1
ATOM 516 C CA . MET A 1 73 ? 1.932 -11.165 -14.313 1.00 88.19 73 MET A CA 1
ATOM 517 C C . MET A 1 73 ? 1.252 -11.450 -15.662 1.00 88.19 73 MET A C 1
ATOM 519 O O . MET A 1 73 ? 0.811 -12.571 -15.912 1.00 88.19 73 MET A O 1
ATOM 523 N N . ARG A 1 74 ? 1.240 -10.469 -16.578 1.00 89.56 74 ARG A N 1
ATOM 524 C CA . ARG A 1 74 ? 0.709 -10.665 -17.939 1.00 89.56 74 ARG A CA 1
ATOM 525 C C . ARG A 1 74 ? 1.511 -11.683 -18.746 1.00 89.56 74 ARG A C 1
ATOM 527 O O . ARG A 1 74 ? 0.925 -12.409 -19.545 1.00 89.56 74 ARG A O 1
ATOM 534 N N . ALA A 1 75 ? 2.832 -11.727 -18.574 1.00 89.94 75 ALA A N 1
ATOM 535 C CA . ALA A 1 75 ? 3.678 -12.718 -19.236 1.00 89.94 75 ALA A CA 1
ATOM 536 C C . ALA A 1 75 ? 3.396 -14.141 -18.726 1.00 89.94 75 ALA A C 1
ATOM 538 O O . ALA A 1 75 ? 3.418 -15.083 -19.518 1.00 89.94 75 ALA A O 1
ATOM 539 N N . ASP A 1 76 ? 3.044 -14.269 -17.446 1.00 86.50 76 ASP A N 1
ATOM 540 C CA .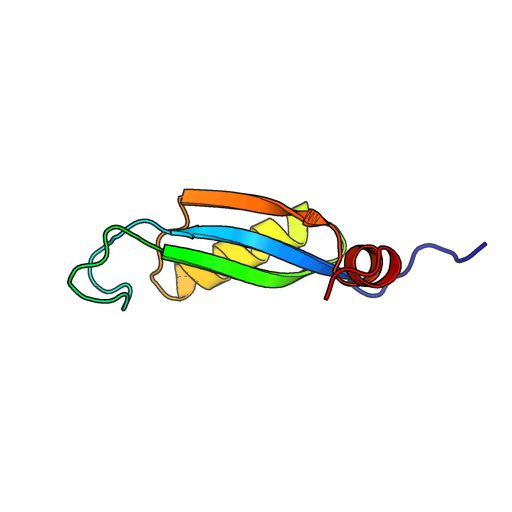 ASP A 1 76 ? 2.656 -15.526 -16.801 1.00 86.50 76 ASP A CA 1
ATOM 541 C C . ASP A 1 76 ? 1.192 -15.932 -17.080 1.00 86.50 76 ASP A C 1
ATOM 543 O O . ASP A 1 76 ? 0.732 -16.978 -16.618 1.00 86.50 76 ASP A O 1
ATOM 547 N N . GLY A 1 77 ? 0.453 -15.140 -17.871 1.00 83.69 77 GLY A N 1
ATOM 548 C CA . GLY A 1 77 ? -0.941 -15.408 -18.241 1.00 83.69 77 GLY A CA 1
ATOM 549 C C . GLY A 1 77 ? -1.955 -15.100 -17.136 1.00 83.69 77 GLY A C 1
ATOM 550 O O . GLY A 1 77 ? -3.078 -15.601 -17.183 1.00 83.69 77 GLY A O 1
ATOM 551 N N . LEU A 1 78 ? -1.557 -14.302 -16.144 1.00 75.06 78 LEU A N 1
ATOM 552 C CA . LEU A 1 78 ? -2.416 -13.795 -15.080 1.00 75.06 78 LEU A CA 1
ATOM 553 C C . LEU A 1 78 ? -2.999 -12.438 -15.527 1.00 75.06 78 LEU A C 1
ATOM 555 O O . LEU A 1 78 ? -2.244 -11.549 -15.933 1.00 75.06 78 LEU A O 1
ATOM 559 N N . GLU A 1 79 ? -4.332 -12.298 -15.488 1.00 60.97 79 GLU A N 1
ATOM 560 C CA . GLU A 1 79 ? -5.073 -11.050 -15.781 1.00 60.97 79 GLU A CA 1
ATOM 561 C C . GLU A 1 79 ? -5.511 -10.320 -14.507 1.00 60.97 79 GLU A C 1
ATOM 563 O O . GLU A 1 79 ? -6.019 -10.993 -13.579 1.00 60.97 79 GLU A O 1
#

Solvent-accessible surface area (backbone atoms only — not comparable to full-atom values): 4737 Å² tota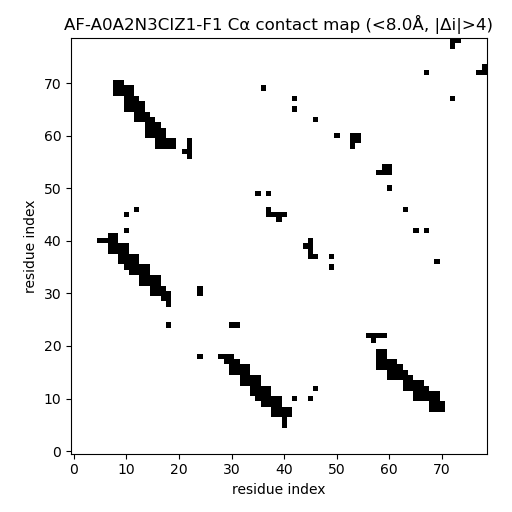l; per-residue (Å²): 135,84,71,88,74,87,66,61,47,43,32,35,31,45,33,35,30,45,70,61,90,84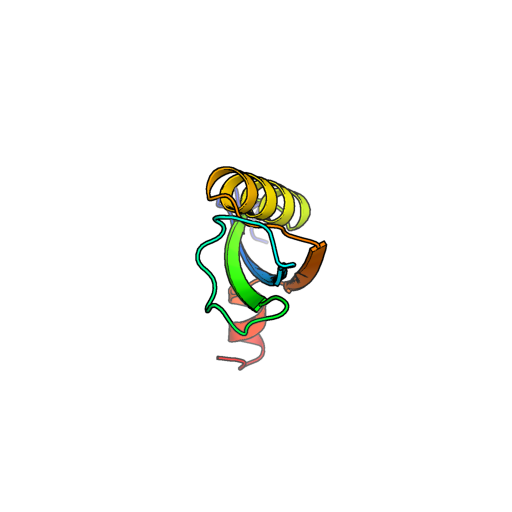,37,80,69,64,91,86,51,78,44,50,80,42,83,42,82,31,70,21,84,46,68,70,52,19,53,53,51,52,54,50,52,40,46,74,67,46,41,42,80,74,47,78,46,79,72,53,36,57,66,57,38,49,72,73,72,50,132

Nearest PDB structures (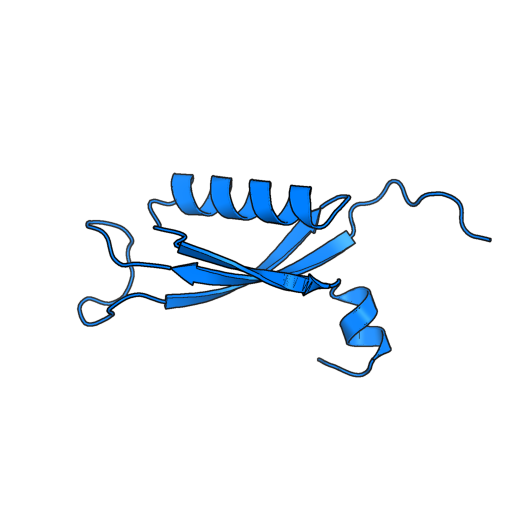foldseek):
  8tro-assembly1_d  TM=4.706E-01  e=1.180E+00  Synechocystis sp. PCC 6803
  7qep-assembly1_N0  TM=4.958E-01  e=2.607E+00  Encephalitozoon cuniculi GB-M1
  8uhe-assembly1_S  TM=4.111E-01  e=4.512E+00  Synechococcus sp. PCC 7335

Foldseek 3Di:
DDPQDPFWFWWWKWWWWADDPPLPDDPPDRTDIDTDTFTDSDPVRRVVVVVVVSVVSVIGTDDMDTPGTPVVCVVVVHD

Secondary structure (DSSP, 8-state):
------SPEEEEEEEEEE--TTS-S-TT-SEEEEEEEEEESSHHHHHHHHHHHHHHTT-EEEEEEE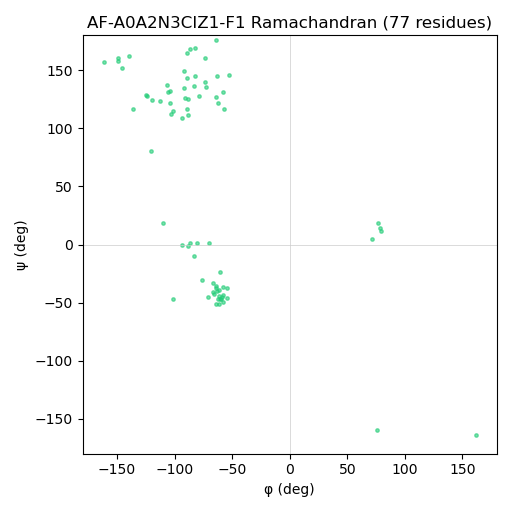EEEHHHHHHTT--

Mean predicted aligned error: 4.82 Å

pLDDT: mean 91.75, std 12.76, range [39.66, 98.5]

Sequence (79 aa):
MNGPSTAPDVYVLLVTLGRRPGDGLPEVASGAAMLCYTAGRDEPEAVRETVAVLREAGLAPLDVEGHGTAAEMRADGLE